Protein 2BK8 (pdb70)

CATH classification: 2.60.40.10

InterPro domains:
  IPR000719 Protein kinase domain [PF00069] (32179-32432)
  IPR000719 Protein kinase domain [PS50011] (32178-32432)
  IPR003598 Immunoglobulin subtype 2 [SM00408] (18-87)
  IPR003598 Immunoglobulin subtype 2 [SM00408] (116-183)
  IPR003598 Immunoglobulin subtype 2 [SM00408] (955-1022)
  IPR003598 Immunoglobulin subtype 2 [SM00408] (1094-1163)
  IPR003598 Immunoglobulin subtype 2 [SM00408] (1303-1371)
  IPR003598 Immunoglobulin subtype 2 [SM00408] (1469-1537)
  IPR003598 Immunoglobulin subtype 2 [SM00408] (1568-1637)
  IPR003598 Immunoglobulin subtype 2 [SM00408] (1853-1919)
  IPR003598 Immunoglobulin subtype 2 [SM00408] (2187-2253)
  IPR003598 Immunoglobulin subtype 2 [SM00408] (2279-2345)
  IPR003598 Immunoglobulin subtype 2 [SM00408] (2457-2523)
  IPR003598 Immunoglobulin subtype 2 [SM00408] (2632-2698)
  IPR003598 Immunoglobulin subtype 2 [SM00408] (3070-3136)
  IPR003598 Immunoglobulin subtype 2 [SM00408] (3251-3318)
  IPR003598 Immunoglobulin subtype 2 [SM00408] (3357-3423)
  IPR003598 Immunoglobulin subtype 2 [SM00408] (3515-3582)
  IPR003598 Immunoglobulin subtype 2 [SM00408] (3633-3701)
  IPR003598 Immunoglobulin subtype 2 [SM00408] (4301-4367)

Radius of gyration: 13.7 Å; Cα contacts (8 Å, |Δi|>4): 229; chains: 1; bounding box: 22×35×39 Å

Nearest PDB structures (foldseek):
  2bk8-assembly1_A  TM=1.010E+00  e=1.144E-20  Homo sapiens
  6ygn-assembly1_A  TM=9.798E-01  e=2.148E-17  Homo sapiens
  5joe-assembly1_A  TM=8.064E-01  e=2.191E-08  Homo sapiens
  7y9a-assembly1_A-2  TM=8.615E-01  e=1.888E-07  Chelicerata
  7y95-assembly1_B  TM=7.987E-01  e=6.207E-07  Chelicerata

Secondary structure (DSSP, 8-state):
---EEPP---EEE-TT--EEEEEEEES--TT-EEEEEETTEEP-SSSSEEEEEETTEEEEEE-S--GGG-EEEEEEEE-SS-EEEEEEEEEETTT--

Foldseek 3Di:
DDWDKAEWEAEEDEAQAKDKTKIFIDPDDPFKDKWKAQVVRTDDDDPAWDWDDDDRMTMIMGGRDDLVRWGKMKIWMDGPPGIYIYMYTYDYPPRDD

Structure (mmCIF, N/CA/C/O backbone):
data_2BK8
#
_entry.id   2BK8
#
_cell.length_a   68.780
_cell.length_b   68.780
_cell.length_c   48.180
_cell.angle_alpha   90.00
_cell.angle_beta   90.00
_cell.angle_gamma   90.00
#
_symmetry.space_group_name_H-M   'I 41'
#
loop_
_entity.id
_entity.type
_entity.pdbx_description
1 polymer 'TITIN HEART ISOFORM N2-B'
2 water water
#
loop_
_atom_site.group_PDB
_atom_site.id
_atom_site.type_symbol
_atom_site.label_atom_id
_atom_site.label_alt_id
_atom_site.label_comp_id
_atom_site.label_asym_id
_atom_site.label_entity_id
_atom_site.label_seq_id
_atom_site.pdbx_PDB_ins_code
_atom_site.Cartn_x
_atom_site.Cartn_y
_atom_site.Cartn_z
_atom_site.occupancy
_atom_site.B_iso_or_equiv
_atom_site.auth_seq_id
_atom_site.auth_comp_id
_atom_site.auth_asym_id
_atom_site.auth_atom_id
_atom_site.pdbx_PDB_model_num
ATOM 1 N N . GLY A 1 1 ? 23.208 3.998 14.087 1.00 38.51 0 GLY A N 1
ATOM 2 C CA . GLY A 1 1 ? 23.888 2.682 13.886 1.00 39.30 0 GLY A CA 1
ATOM 3 C C . GLY A 1 1 ? 22.989 1.662 13.212 1.00 40.09 0 GLY A C 1
ATOM 4 O O . GLY A 1 1 ? 23.039 1.538 11.993 1.00 41.54 0 GLY A O 1
ATOM 5 N N . ALA A 1 2 ? 22.195 0.896 13.971 1.00 40.08 1 ALA A N 1
ATOM 6 C CA . ALA A 1 2 ? 22.284 0.768 15.448 1.00 39.46 1 ALA A CA 1
ATOM 7 C C . ALA A 1 2 ? 21.734 1.995 16.254 1.00 38.68 1 ALA A C 1
ATOM 8 O O . ALA A 1 2 ? 21.126 2.870 15.643 1.00 43.94 1 ALA A O 1
ATOM 10 N N . MET A 1 3 ? 21.880 2.121 17.578 1.00 37.96 2 MET A N 1
ATOM 11 C CA . MET A 1 3 ? 22.780 1.402 18.453 1.00 33.88 2 MET A CA 1
ATOM 12 C C . MET A 1 3 ? 22.438 -0.075 18.679 1.00 33.27 2 MET A C 1
ATOM 13 O O . MET A 1 3 ? 21.343 -0.552 18.348 1.00 34.37 2 MET A O 1
ATOM 21 N N . VAL A 1 4 ? 23.439 -0.790 19.161 1.00 33.89 3 VAL A N 1
ATOM 22 C CA . VAL A 1 4 ? 23.258 -2.092 19.798 1.00 33.21 3 VAL A CA 1
ATOM 23 C C . VAL A 1 4 ? 23.912 -2.015 21.164 1.00 33.22 3 VAL A C 1
ATOM 24 O O . VAL A 1 4 ? 25.060 -1.566 21.297 1.00 33.60 3 VAL A O 1
ATOM 28 N N . SER A 1 5 ? 23.179 -2.425 22.193 1.00 33.23 4 SER A N 1
ATOM 29 C CA . SER A 1 5 ? 23.777 -2.572 23.501 1.00 33.74 4 SER A CA 1
ATOM 30 C C . SER A 1 5 ? 24.379 -3.972 23.677 1.00 32.71 4 SER A C 1
ATOM 31 O O . SER A 1 5 ? 23.707 -4.989 23.436 1.00 32.12 4 SER A O 1
ATOM 34 N N . GLY A 1 6 ? 25.656 -4.028 24.089 1.00 32.63 5 GLY A N 1
ATOM 35 C CA . GLY A 1 6 ? 26.397 -5.309 24.240 1.00 32.40 5 GLY A CA 1
ATOM 36 C C . GLY A 1 6 ? 25.975 -6.208 25.408 1.00 35.47 5 GLY A C 1
ATOM 37 O O . GLY A 1 6 ? 25.180 -5.798 26.258 1.00 35.95 5 GLY A O 1
ATOM 38 N N . GLN A 1 7 ? 26.495 -7.443 25.451 1.00 34.80 6 GLN A N 1
ATOM 39 C CA . GLN A 1 7 ? 26.158 -8.368 26.551 1.00 36.54 6 GLN A CA 1
ATOM 40 C C 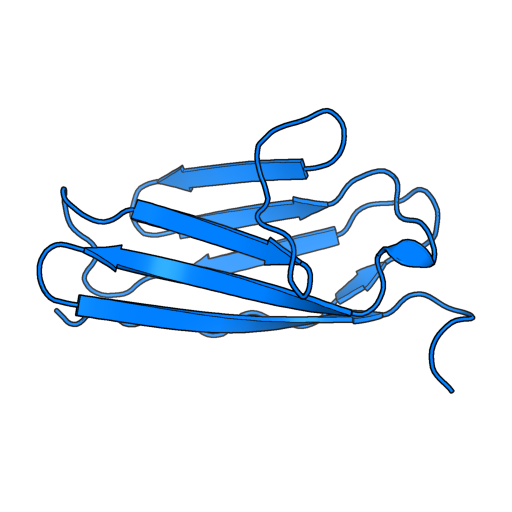. GLN A 1 7 ? 26.795 -7.901 27.859 1.00 35.98 6 GLN A C 1
ATOM 41 O O . GLN A 1 7 ? 27.922 -7.398 27.874 1.00 34.73 6 GLN A O 1
ATOM 47 N N . ILE A 1 8 ? 26.070 -8.120 28.954 1.00 33.86 7 ILE A N 1
ATOM 48 C CA . ILE A 1 8 ? 26.500 -7.824 30.318 1.00 36.27 7 ILE A CA 1
ATOM 49 C C . ILE A 1 8 ? 26.578 -9.175 31.063 1.00 35.20 7 ILE A C 1
ATOM 50 O O . ILE A 1 8 ? 25.676 -10.022 30.929 1.00 35.12 7 ILE A O 1
ATOM 55 N N . MET A 1 9 ? 27.664 -9.388 31.816 1.00 36.21 8 MET A N 1
ATOM 56 C CA . MET A 1 9 ? 27.850 -10.641 32.587 1.00 33.32 8 MET A CA 1
ATOM 57 C C . MET A 1 9 ? 27.174 -10.648 33.977 1.00 34.52 8 MET A C 1
ATOM 58 O O . MET A 1 9 ? 27.046 -9.593 34.638 1.00 35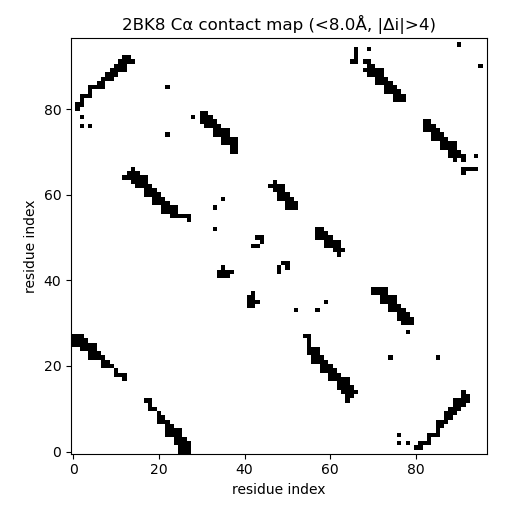.33 8 MET A O 1
ATOM 63 N N . HIS A 1 10 ? 26.752 -11.833 34.426 1.00 32.59 9 HIS A N 1
ATOM 64 C CA . HIS A 1 10 ? 26.148 -11.982 35.765 1.00 34.38 9 HIS A CA 1
ATOM 65 C C . HIS A 1 10 ? 27.245 -11.747 36.808 1.00 36.61 9 HIS A C 1
ATOM 66 O O . HIS A 1 10 ? 28.440 -11.826 36.460 1.00 36.67 9 HIS A O 1
ATOM 73 N N . ALA A 1 11 ? 26.832 -11.531 38.068 1.00 36.26 10 ALA A N 1
ATOM 74 C CA . ALA A 1 11 ? 27.737 -11.405 39.234 1.00 35.30 10 ALA A CA 1
ATOM 75 C C . ALA A 1 11 ? 27.155 -11.992 40.534 1.00 36.73 10 ALA A C 1
ATOM 76 O O . ALA A 1 11 ? 25.930 -11.984 40.729 1.00 36.48 10 ALA A O 1
ATOM 78 N N . VAL A 1 12 ? 28.039 -12.490 41.397 1.00 33.18 11 VAL A N 1
ATOM 79 C CA . VAL A 1 12 ? 27.706 -12.856 42.797 1.00 34.43 11 VAL A CA 1
ATOM 80 C C . VAL A 1 12 ? 28.146 -11.707 43.708 1.00 34.36 11 VAL A C 1
ATOM 81 O O . VAL A 1 12 ? 29.304 -11.278 43.659 1.00 35.71 11 VAL A O 1
ATOM 85 N N . GLY A 1 13 ? 27.234 -11.242 44.553 1.00 37.58 12 GLY A N 1
ATOM 86 C CA . GLY A 1 13 ? 27.545 -10.170 45.505 1.00 34.66 12 GLY A CA 1
ATOM 87 C C . GLY A 1 13 ? 27.582 -10.781 46.891 1.00 34.22 12 GLY A C 1
ATOM 88 O O . GLY A 1 13 ? 26.717 -11.587 47.239 1.00 34.31 12 GLY A O 1
ATOM 89 N N . GLU A 1 14 ? 28.602 -10.419 47.662 1.00 37.62 13 GLU A N 1
ATOM 90 C CA . GLU A 1 14 ? 28.661 -10.812 49.064 1.00 37.10 13 GLU A CA 1
ATOM 91 C C . GLU A 1 14 ? 28.152 -9.671 49.944 1.00 36.98 13 GLU A C 1
ATOM 92 O O . GLU A 1 14 ? 28.436 -8.503 49.661 1.00 34.82 13 GLU A O 1
ATOM 98 N N . GLU A 1 15 ? 27.447 -10.012 51.026 1.00 35.32 14 GLU A N 1
ATOM 99 C CA . GLU A 1 15 ? 26.865 -8.984 51.902 1.00 38.16 14 GLU A CA 1
ATOM 100 C C . GLU A 1 15 ? 27.935 -7.983 52.349 1.00 35.88 14 GLU A C 1
ATOM 101 O O . GLU A 1 15 ? 29.011 -8.387 52.783 1.00 35.26 14 GLU A O 1
ATOM 107 N N . GLY A 1 16 ? 27.645 -6.688 52.210 1.00 34.09 15 GLY A N 1
ATOM 108 C CA . GLY A 1 16 ? 28.614 -5.633 52.567 1.00 33.35 15 GLY A CA 1
ATOM 109 C C . GLY A 1 16 ? 29.677 -5.316 51.534 1.00 33.85 15 GLY A C 1
ATOM 110 O O . GLY A 1 16 ? 30.428 -4.351 51.681 1.00 31.92 15 GLY A O 1
ATOM 111 N N . GLY A 1 17 ? 29.742 -6.120 50.467 1.00 32.64 16 GLY A N 1
ATOM 112 C CA . GLY A 1 17 ? 30.675 -5.853 49.374 1.00 36.20 16 GLY A CA 1
ATOM 113 C C . GLY A 1 17 ? 30.056 -5.052 48.240 1.00 37.01 16 GLY A C 1
ATOM 114 O O . GLY A 1 17 ? 29.030 -4.369 48.436 1.00 34.57 16 GLY A O 1
ATOM 115 N N . HIS A 1 18 ? 30.673 -5.136 47.053 1.00 34.94 17 HIS A N 1
ATOM 116 C CA . HIS A 1 18 ? 30.158 -4.501 45.840 1.00 35.57 17 HIS A CA 1
ATOM 117 C C . HIS A 1 18 ? 30.212 -5.436 44.605 1.00 35.79 17 HIS A C 1
ATOM 118 O O . HIS A 1 18 ? 30.893 -6.477 44.644 1.00 35.17 17 HIS A O 1
ATOM 125 N N . VAL A 1 19 ? 29.497 -5.086 43.523 1.00 35.35 18 VAL A N 1
ATOM 126 C CA . VAL A 1 19 ? 29.668 -5.738 42.210 1.00 39.15 18 VAL A CA 1
ATOM 127 C C . VAL A 1 19 ? 29.640 -4.645 41.137 1.00 36.73 18 VAL A C 1
ATOM 128 O O . VAL A 1 19 ? 29.224 -3.516 41.429 1.00 37.90 18 VAL A O 1
ATOM 132 N N . LYS A 1 20 ? 30.057 -4.964 39.906 1.00 38.77 19 LYS A N 1
ATOM 133 C CA . LYS A 1 20 ? 29.978 -4.028 38.779 1.00 37.78 19 LYS A CA 1
ATOM 134 C C . LYS A 1 20 ? 29.327 -4.688 37.587 1.00 36.59 19 LYS A C 1
ATOM 135 O O . LYS A 1 20 ? 29.431 -5.918 37.420 1.00 35.33 19 LYS A O 1
ATOM 146 N N . TYR A 1 21 ? 28.685 -3.865 36.758 1.00 36.69 20 TYR A N 1
ATOM 147 C CA . TYR A 1 21 ? 28.164 -4.278 35.464 1.00 35.30 20 TYR A CA 1
ATOM 148 C C . TYR A 1 21 ? 28.707 -3.334 34.368 1.00 36.68 20 TYR A C 1
ATOM 149 O O . TYR A 1 21 ? 28.667 -2.112 34.504 1.00 36.42 20 TYR A O 1
ATOM 158 N N . VAL A 1 22 ? 29.175 -3.915 33.277 1.00 37.34 21 VAL A N 1
ATOM 159 C CA . VAL A 1 22 ? 29.766 -3.141 32.187 1.00 35.60 21 VAL A CA 1
ATOM 160 C C . VAL A 1 22 ? 29.036 -3.465 30.892 1.00 35.31 21 VAL A C 1
ATOM 161 O O . VAL A 1 22 ? 28.957 -4.648 30.465 1.00 36.38 21 VAL A O 1
ATOM 165 N N . CYS A 1 23 ? 28.527 -2.420 30.246 1.00 34.94 22 CYS A N 1
ATOM 166 C CA . CYS A 1 23 ? 27.815 -2.592 28.987 1.00 34.26 22 CYS A CA 1
ATOM 167 C C . CYS A 1 23 ? 28.458 -1.724 27.906 1.00 32.39 22 CYS A C 1
ATOM 168 O O . CYS A 1 23 ? 28.478 -0.489 28.006 1.00 34.18 22 CYS A O 1
ATOM 171 N N . LYS A 1 24 ? 28.977 -2.370 26.866 1.00 35.50 23 LYS A N 1
ATOM 172 C CA . LYS A 1 24 ? 29.603 -1.657 25.751 1.00 34.52 23 LYS A CA 1
ATOM 173 C C . LYS A 1 24 ? 28.618 -1.417 24.568 1.00 33.75 23 LYS A C 1
ATOM 174 O O . LYS A 1 24 ? 27.970 -2.351 24.100 1.00 34.20 23 LYS A O 1
ATOM 180 N N . ILE A 1 25 ? 28.471 -0.160 24.161 1.00 32.29 24 ILE A N 1
ATOM 181 C CA . ILE A 1 25 ? 27.514 0.232 23.098 1.00 33.95 24 ILE A CA 1
ATOM 182 C C . ILE A 1 25 ? 28.156 0.410 21.726 1.00 32.58 24 ILE A C 1
ATOM 183 O O . ILE A 1 25 ? 29.190 1.069 21.592 1.00 29.60 24 ILE A O 1
ATOM 188 N N . GLU A 1 26 ? 27.536 -0.207 20.709 1.00 24.62 25 GLU A N 1
ATOM 189 C CA . GLU A 1 26 ? 27.941 -0.016 19.312 1.00 27.71 25 GLU A CA 1
ATOM 190 C C . GLU A 1 26 ? 27.118 1.114 18.703 1.00 28.52 25 GLU A C 1
ATOM 191 O O . GLU A 1 26 ? 25.907 1.211 18.945 1.00 28.74 25 GLU A O 1
ATOM 197 N N . ASN A 1 27 ? 27.779 1.948 17.893 1.00 29.34 26 ASN A N 1
ATOM 198 C CA . ASN A 1 27 ? 27.165 3.068 17.153 1.00 31.73 26 ASN A CA 1
ATOM 199 C C . ASN A 1 27 ? 26.433 4.096 18.030 1.00 33.68 26 ASN A C 1
ATOM 200 O O . ASN A 1 27 ? 25.370 4.625 17.665 1.00 32.38 26 ASN A O 1
ATOM 205 N N . TYR A 1 28 ? 27.010 4.339 19.209 1.00 32.51 27 TYR A N 1
ATOM 206 C CA . TYR A 1 28 ? 26.671 5.498 20.031 1.00 34.21 27 TYR A CA 1
ATOM 207 C C . TYR A 1 28 ? 26.980 6.824 19.307 1.00 35.32 27 TYR A C 1
ATOM 208 O O . TYR A 1 28 ? 27.842 6.884 18.408 1.00 37.23 27 TYR A O 1
ATOM 217 N N . ASP A 1 29 ? 26.264 7.881 19.684 1.00 35.31 28 ASP A N 1
ATOM 218 C CA . ASP A 1 29 ? 26.539 9.232 19.177 1.00 35.54 28 ASP A CA 1
ATOM 219 C C . ASP A 1 29 ? 26.201 10.318 20.220 1.00 33.25 28 ASP A C 1
ATOM 220 O O . ASP A 1 29 ? 25.984 10.002 21.404 1.00 34.67 28 ASP A O 1
ATOM 225 N N . GLN A 1 30 ? 26.155 11.577 19.776 1.00 35.90 29 GLN A N 1
ATOM 226 C CA . GLN A 1 30 ? 25.917 12.713 20.673 1.00 33.52 29 GLN A CA 1
ATOM 227 C C . GLN A 1 30 ? 24.536 12.721 21.318 1.00 33.00 29 GLN A C 1
ATOM 228 O O . GLN A 1 30 ? 24.331 13.440 22.297 1.00 31.75 29 GLN A O 1
ATOM 234 N N . SER A 1 31 ? 23.590 11.953 20.776 1.00 31.61 30 SER A N 1
ATOM 235 C CA . SER A 1 31 ? 22.248 11.898 21.371 1.00 33.46 30 SER A CA 1
ATOM 236 C C . SER A 1 31 ? 22.020 10.712 22.336 1.00 34.12 30 SER A C 1
ATOM 237 O O . SER A 1 31 ? 20.972 10.624 22.997 1.00 33.82 30 SER A O 1
ATOM 240 N N . THR A 1 32 ? 23.000 9.810 22.441 1.00 34.56 31 THR A N 1
ATOM 241 C CA . THR A 1 32 ? 22.874 8.618 23.278 1.00 36.22 31 THR A CA 1
ATOM 242 C C . THR A 1 32 ? 22.724 8.965 24.773 1.00 35.31 31 THR A C 1
ATOM 243 O O . THR A 1 32 ? 23.546 9.710 25.306 1.00 35.14 31 THR A O 1
ATOM 247 N N . GLN A 1 33 ? 21.672 8.441 25.420 1.00 36.63 32 GLN A N 1
ATOM 248 C CA . GLN A 1 33 ? 21.420 8.573 26.881 1.00 38.21 32 GLN A CA 1
ATOM 2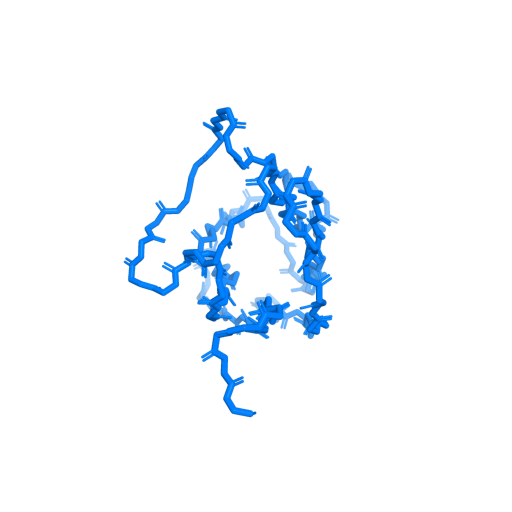49 C C . GLN A 1 33 ? 21.226 7.173 27.498 1.00 36.59 32 GLN A C 1
ATOM 250 O O . GLN A 1 33 ? 20.504 6.347 26.949 1.00 34.75 32 GLN A O 1
ATOM 256 N N . VAL A 1 34 ? 21.829 6.926 28.665 1.00 35.81 33 VAL A N 1
ATOM 257 C CA . VAL A 1 34 ? 21.774 5.592 29.296 1.00 35.23 33 VAL A CA 1
ATOM 258 C C . VAL A 1 34 ? 21.077 5.680 30.635 1.00 35.43 33 VAL A C 1
ATOM 259 O O . VAL A 1 34 ? 21.338 6.619 31.396 1.00 32.68 33 VAL A O 1
ATOM 263 N N . THR A 1 35 ? 20.150 4.751 30.888 1.00 32.96 34 THR A N 1
ATOM 264 C CA . THR A 1 35 ? 19.476 4.672 32.200 1.00 34.86 34 THR A CA 1
ATOM 265 C C . THR A 1 35 ? 19.506 3.211 32.670 1.00 36.76 34 THR A C 1
ATOM 266 O O . THR A 1 35 ? 19.170 2.289 31.909 1.00 34.16 34 THR A O 1
ATOM 270 N N . TRP A 1 36 ? 19.881 2.997 33.933 1.00 33.64 35 TRP A N 1
ATOM 271 C CA . TRP A 1 36 ? 19.851 1.640 34.523 1.00 34.83 35 TRP A CA 1
ATOM 272 C C . TRP A 1 36 ? 18.602 1.424 35.400 1.00 33.80 35 TRP A C 1
ATOM 273 O O . TRP A 1 36 ? 18.062 2.383 35.971 1.00 33.69 35 TRP A O 1
ATOM 284 N N . TYR A 1 37 ? 18.158 0.166 35.500 1.00 32.90 36 TYR A N 1
ATOM 285 C CA . TYR A 1 37 ? 17.030 -0.230 36.370 1.00 33.67 36 TYR A CA 1
ATOM 286 C C . TYR A 1 37 ? 17.389 -1.475 37.190 1.00 35.60 36 TYR A C 1
ATOM 287 O O . TYR A 1 37 ? 18.108 -2.349 36.724 1.00 37.12 36 TYR A O 1
ATOM 296 N N . PHE A 1 38 ? 16.895 -1.529 38.425 1.00 36.70 37 PHE A N 1
ATOM 297 C CA . PHE A 1 38 ? 16.886 -2.764 39.214 1.00 36.38 37 PHE A CA 1
ATOM 298 C C . PHE A 1 38 ? 15.442 -3.218 39.338 1.00 36.12 37 PHE A C 1
ATOM 299 O O . PHE A 1 38 ? 14.629 -2.542 39.976 1.00 34.58 37 PHE A O 1
ATOM 307 N N . GLY A 1 39 ? 15.116 -4.367 38.749 1.00 35.89 38 GLY A N 1
ATOM 308 C CA . GLY A 1 39 ? 13.710 -4.768 38.649 1.00 36.04 38 GLY A CA 1
ATOM 309 C C . GLY A 1 39 ? 12.883 -3.616 38.084 1.00 36.66 38 GLY A C 1
ATOM 310 O O . GLY A 1 39 ? 13.206 -3.111 36.997 1.00 37.55 38 GLY A O 1
ATOM 311 N N . VAL A 1 40 ? 11.846 -3.181 38.815 1.00 34.82 39 VAL A N 1
ATOM 312 C CA . VAL A 1 40 ? 10.975 -2.074 38.347 1.00 36.99 39 VAL A CA 1
ATOM 313 C C . VAL A 1 40 ? 11.500 -0.662 38.625 1.00 37.03 39 VAL A C 1
ATOM 314 O O . VAL A 1 40 ? 10.927 0.335 38.140 1.00 36.77 39 VAL A O 1
ATOM 318 N N . ARG A 1 41 ? 12.594 -0.581 39.379 1.00 36.09 40 ARG A N 1
ATOM 319 C CA . ARG A 1 41 ? 13.095 0.691 39.937 1.00 36.10 40 ARG A CA 1
ATOM 320 C C . ARG A 1 41 ? 14.146 1.373 39.059 1.00 34.40 40 ARG A C 1
ATOM 321 O O . ARG A 1 41 ? 15.168 0.752 38.710 1.00 34.06 40 ARG A O 1
ATOM 329 N N . GLN A 1 42 ? 13.917 2.657 38.752 1.00 32.82 41 GLN A N 1
ATOM 330 C CA . GLN A 1 42 ? 14.894 3.450 37.985 1.00 32.31 41 GLN A CA 1
ATOM 331 C C . GLN A 1 42 ? 16.028 3.889 38.926 1.00 33.37 41 GLN A C 1
ATOM 332 O O . GLN A 1 42 ? 15.749 4.385 40.047 1.00 34.34 41 GLN A O 1
ATOM 338 N N . LEU A 1 43 ? 17.277 3.723 38.474 1.00 34.00 42 LEU A N 1
ATOM 339 C CA . LEU A 1 43 ? 18.467 4.030 39.308 1.00 34.31 42 LEU A CA 1
ATOM 340 C C . LEU A 1 43 ? 19.053 5.408 39.029 1.00 36.86 42 LEU A C 1
ATOM 341 O O . LEU A 1 43 ? 18.944 5.915 37.919 1.00 37.27 42 LEU A O 1
ATOM 346 N N . GLU A 1 44 ? 19.655 6.016 40.059 1.00 37.28 43 GLU A N 1
ATOM 347 C CA . GLU A 1 44 ? 20.428 7.244 39.901 1.00 37.99 43 GLU A CA 1
ATOM 348 C C . GLU A 1 44 ? 21.637 7.233 40.837 1.00 39.51 43 GLU A C 1
ATOM 349 O O . GLU A 1 44 ? 21.658 6.473 41.802 1.00 37.60 43 GLU A O 1
ATOM 355 N N . ASN A 1 45 ? 22.629 8.081 40.563 1.00 38.97 44 ASN A N 1
ATOM 356 C CA . ASN A 1 45 ? 23.743 8.287 41.504 1.00 41.03 44 ASN A CA 1
ATOM 357 C C . ASN A 1 45 ? 23.327 8.671 42.924 1.00 42.55 44 ASN A C 1
ATOM 358 O O . ASN A 1 45 ? 22.517 9.584 43.107 1.00 41.19 44 ASN A O 1
ATOM 363 N N . SER A 1 46 ? 23.920 8.001 43.920 1.00 38.54 45 SER A N 1
ATOM 364 C CA . SER A 1 46 ? 23.506 8.101 45.315 1.00 41.12 45 SER A CA 1
ATOM 365 C C . SER A 1 46 ? 24.572 7.448 46.201 1.00 40.78 45 SER A C 1
ATOM 366 O O . SER A 1 46 ? 25.618 7.024 45.706 1.00 43.54 45 SER A O 1
ATOM 369 N N . GLU A 1 47 ? 24.296 7.337 47.497 1.00 41.40 46 GLU A N 1
ATOM 370 C CA . GLU A 1 47 ? 25.168 6.588 48.398 1.00 42.76 46 GLU A CA 1
ATOM 371 C C . GLU A 1 47 ? 25.236 5.108 47.989 1.00 41.06 46 GLU A C 1
ATOM 372 O O . GLU A 1 47 ? 26.210 4.423 48.281 1.00 42.13 46 GLU A O 1
ATOM 378 N N . LYS A 1 48 ? 24.222 4.640 47.264 1.00 38.90 47 LYS A N 1
ATOM 379 C CA . LYS A 1 48 ? 24.111 3.221 46.901 1.00 36.61 47 LYS A CA 1
ATOM 380 C C . LYS A 1 48 ? 24.699 2.824 45.531 1.00 34.71 47 LYS A C 1
ATOM 381 O O . LYS A 1 48 ? 25.255 1.717 45.416 1.00 36.16 47 LYS A O 1
ATOM 387 N N . TYR A 1 49 ? 24.516 3.666 44.495 1.00 35.46 48 TYR A N 1
ATOM 388 C CA . TYR A 1 49 ? 24.925 3.354 43.099 1.00 35.64 48 TYR A CA 1
ATOM 389 C C . TYR A 1 49 ? 25.922 4.364 42.506 1.00 37.27 48 TYR A C 1
ATOM 390 O O . TYR A 1 49 ? 25.723 5.577 42.642 1.00 39.04 48 TYR A O 1
ATOM 399 N N . GLU A 1 50 ? 26.966 3.862 41.828 1.00 35.36 49 GLU A N 1
ATOM 400 C CA . GLU A 1 50 ? 27.963 4.722 41.178 1.00 35.08 49 GLU A CA 1
ATOM 401 C C . GLU A 1 50 ? 27.819 4.429 39.680 1.00 34.35 49 GLU A C 1
ATOM 402 O O . GLU A 1 50 ? 28.123 3.320 39.240 1.00 35.61 49 GLU A O 1
ATOM 408 N N . ILE A 1 51 ? 27.297 5.412 38.935 1.00 34.53 50 ILE A N 1
ATOM 409 C CA . ILE A 1 51 ? 26.894 5.206 37.539 1.00 35.92 50 ILE A CA 1
ATOM 410 C C . ILE A 1 51 ? 27.627 6.209 36.677 1.00 34.74 50 ILE A C 1
ATOM 411 O O . ILE A 1 51 ? 27.617 7.423 36.947 1.00 32.65 50 ILE A O 1
ATOM 416 N N . THR A 1 52 ? 28.254 5.687 35.619 1.00 33.62 51 THR A N 1
ATOM 417 C CA . THR A 1 52 ? 28.953 6.542 34.658 1.00 31.05 51 THR A CA 1
ATOM 418 C C . THR A 1 52 ? 28.650 6.103 33.211 1.00 33.23 51 THR A C 1
ATOM 419 O O . THR A 1 52 ? 28.387 4.928 32.941 1.00 34.13 51 THR A O 1
ATOM 423 N N . TYR A 1 53 ? 28.675 7.068 32.299 1.00 34.55 52 TYR A N 1
ATOM 424 C CA . TYR A 1 53 ? 28.622 6.761 30.855 1.00 33.51 52 TYR A CA 1
ATOM 425 C C . TYR A 1 53 ? 29.498 7.723 30.076 1.00 34.43 52 TYR A C 1
ATOM 426 O O . TYR A 1 53 ? 29.328 8.938 30.194 1.00 34.08 52 TYR A O 1
ATOM 435 N N . GLU A 1 54 ? 30.426 7.181 29.275 1.00 34.27 53 GLU A N 1
ATOM 436 C CA . GLU A 1 54 ? 31.317 7.985 28.408 1.00 36.78 53 GLU A CA 1
ATOM 437 C C . GLU A 1 54 ? 31.785 7.126 27.243 1.00 33.93 53 GLU A C 1
ATOM 438 O O . GLU A 1 54 ? 32.152 5.959 27.464 1.00 34.51 53 GLU A O 1
ATOM 444 N N . ASP A 1 55 ? 31.769 7.687 26.020 1.00 32.57 54 ASP A N 1
ATOM 445 C CA . ASP A 1 55 ? 32.453 7.096 24.876 1.00 30.20 54 ASP A CA 1
ATOM 446 C C . ASP A 1 55 ? 32.050 5.623 24.653 1.00 29.30 54 ASP A C 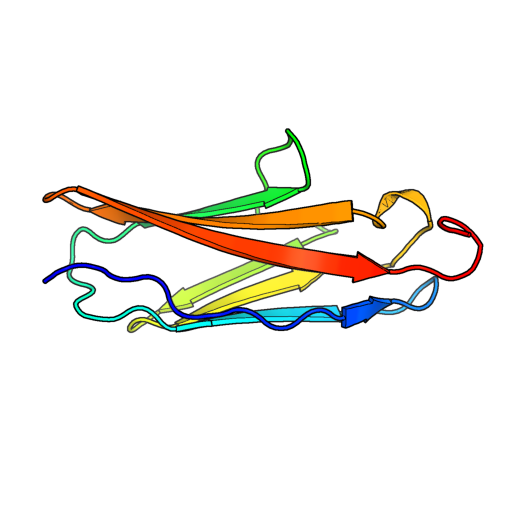1
ATOM 447 O O . ASP A 1 55 ? 32.909 4.759 24.433 1.00 30.77 54 ASP A O 1
ATOM 452 N N . GLY A 1 56 ? 30.744 5.350 24.723 1.00 29.62 55 GLY A N 1
ATOM 453 C CA . GLY A 1 56 ? 30.197 4.001 24.485 1.00 32.28 55 GLY A CA 1
ATOM 454 C C . GLY A 1 56 ? 30.351 2.949 25.556 1.00 35.94 55 GLY A C 1
ATOM 455 O O . GLY A 1 56 ? 30.043 1.761 25.347 1.00 37.29 55 GLY A O 1
ATOM 456 N N . VAL A 1 57 ? 30.875 3.356 26.702 1.00 31.42 56 VAL A N 1
ATOM 457 C CA . VAL A 1 57 ? 30.970 2.436 27.853 1.00 35.64 56 VAL A CA 1
ATOM 458 C C . VAL A 1 57 ? 30.105 2.882 29.038 1.00 34.61 56 VAL A C 1
ATOM 459 O O . VAL A 1 57 ? 30.364 3.938 29.669 1.00 34.47 56 VAL A O 1
ATOM 463 N N . ALA A 1 58 ? 29.080 2.077 29.337 1.00 34.13 57 ALA A N 1
ATOM 464 C CA . ALA A 1 58 ? 28.234 2.257 30.539 1.00 34.10 57 ALA A CA 1
ATOM 465 C C . ALA A 1 58 ? 28.667 1.352 31.697 1.00 35.59 57 ALA A C 1
ATOM 466 O O . ALA A 1 58 ? 28.822 0.130 31.543 1.00 34.29 57 ALA A O 1
ATOM 468 N N . ILE A 1 59 ? 28.822 1.940 32.884 1.00 34.22 58 ILE A N 1
ATOM 469 C CA . ILE A 1 59 ? 29.260 1.195 34.067 1.00 36.46 58 ILE A CA 1
ATOM 470 C C . ILE A 1 59 ? 28.359 1.484 35.277 1.00 35.94 58 ILE A C 1
ATOM 471 O O . ILE A 1 59 ? 28.131 2.651 35.643 1.00 36.34 58 ILE A O 1
ATOM 476 N N . LEU A 1 60 ? 27.805 0.420 35.845 1.00 36.74 59 LEU A N 1
ATOM 477 C CA . LEU A 1 60 ? 27.049 0.472 37.095 1.00 35.69 59 LEU A CA 1
ATOM 478 C C . LEU A 1 60 ? 27.801 -0.252 38.208 1.00 35.67 59 LEU A C 1
ATOM 479 O O . LEU A 1 60 ? 28.094 -1.435 38.115 1.00 33.98 59 LEU A O 1
ATOM 484 N N . TYR A 1 61 ? 28.102 0.466 39.282 1.00 34.24 60 TYR A N 1
ATOM 485 C CA . TYR A 1 61 ? 28.672 -0.138 40.487 1.00 37.77 60 TYR A CA 1
ATOM 486 C C . TYR A 1 61 ? 27.647 -0.124 41.614 1.00 37.11 60 TYR A C 1
ATOM 487 O O . TYR A 1 61 ? 27.144 0.940 41.987 1.00 37.47 60 TYR A O 1
ATOM 496 N N . VAL A 1 62 ? 27.351 -1.312 42.148 1.00 37.38 61 VAL A N 1
ATOM 497 C CA . VAL A 1 62 ? 26.416 -1.453 43.299 1.00 37.43 61 VAL A CA 1
ATOM 498 C C . VAL A 1 62 ? 27.155 -1.674 44.613 1.00 37.92 61 VAL A C 1
ATOM 499 O O . VAL A 1 62 ? 27.912 -2.636 44.712 1.00 38.52 61 VAL A O 1
ATOM 503 N N . LYS A 1 63 ? 26.923 -0.796 45.610 1.00 36.20 62 LYS A N 1
ATOM 504 C CA . LYS A 1 63 ? 27.623 -0.764 46.913 1.00 35.66 62 LYS A CA 1
ATOM 505 C C . LYS A 1 63 ? 26.830 -1.363 48.084 1.00 33.99 62 LYS A C 1
ATOM 506 O O . LYS A 1 63 ? 25.612 -1.491 48.000 1.00 33.74 62 LYS A O 1
ATOM 517 N N . ASP A 1 64 ? 27.527 -1.645 49.194 1.00 32.18 63 ASP A N 1
ATOM 518 C CA . ASP A 1 64 ? 26.921 -2.123 50.448 1.00 34.82 63 ASP A CA 1
ATOM 519 C C . ASP A 1 64 ? 25.874 -3.204 50.203 1.00 30.66 63 ASP A C 1
ATOM 520 O O . ASP A 1 64 ? 24.707 -3.041 50.528 1.00 31.44 63 ASP A O 1
ATOM 525 N N . ILE A 1 65 ? 26.279 -4.309 49.590 1.00 32.86 64 ILE A N 1
ATOM 526 C CA . ILE A 1 65 ? 25.308 -5.332 49.142 1.00 33.59 64 ILE A CA 1
ATOM 527 C C . ILE A 1 65 ? 24.472 -5.914 50.296 1.00 31.50 64 ILE A C 1
ATOM 528 O O . ILE A 1 65 ? 24.983 -6.118 51.441 1.00 30.78 64 ILE A O 1
ATOM 533 N N . THR A 1 66 ? 23.170 -6.109 50.054 1.00 30.91 65 THR A N 1
ATOM 534 C CA . THR A 1 66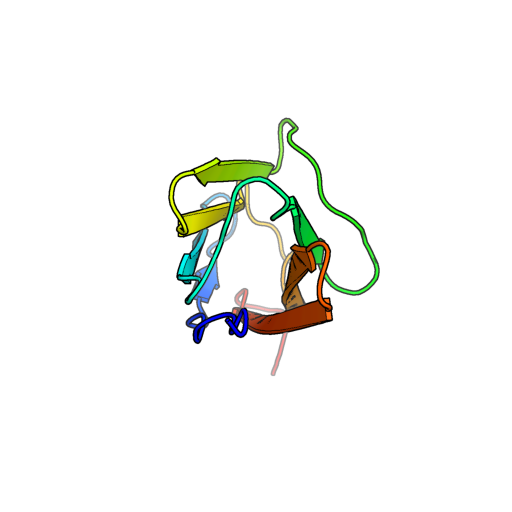 ? 22.295 -6.854 51.002 1.00 33.35 65 THR A CA 1
ATOM 535 C C . THR A 1 66 ? 21.510 -7.917 50.218 1.00 32.11 65 THR A C 1
ATOM 536 O O . THR A 1 66 ? 21.522 -7.929 48.980 1.00 33.03 65 THR A O 1
ATOM 540 N N . LYS A 1 67 ? 20.810 -8.798 50.926 1.00 32.71 66 LYS A N 1
ATOM 541 C CA . LYS A 1 67 ? 19.900 -9.756 50.270 1.00 34.37 66 LYS A CA 1
ATOM 542 C C . LYS A 1 67 ? 18.868 -9.084 49.340 1.00 32.63 66 LYS A C 1
ATOM 543 O O . LYS A 1 67 ? 18.457 -9.680 48.337 1.00 36.17 66 LYS A O 1
ATOM 549 N N . LEU A 1 68 ? 18.452 -7.849 49.660 1.00 33.35 67 LEU A N 1
ATOM 550 C CA . LEU A 1 68 ? 17.489 -7.100 48.809 1.00 33.31 67 LEU A CA 1
ATOM 551 C C . LEU A 1 68 ? 17.959 -6.900 47.374 1.00 33.47 67 LEU A C 1
ATOM 552 O O . LEU A 1 68 ? 17.142 -6.712 46.479 1.00 36.17 67 LEU A O 1
ATOM 557 N N . ASP A 1 69 ? 19.280 -6.921 47.178 1.00 34.41 68 ASP A N 1
ATOM 558 C CA . ASP A 1 69 ? 19.894 -6.590 45.889 1.00 31.53 68 ASP A CA 1
ATOM 559 C C . ASP A 1 69 ? 19.874 -7.724 44.860 1.00 35.26 68 ASP A C 1
ATOM 560 O O . ASP A 1 69 ? 20.212 -7.484 43.703 1.00 34.67 68 ASP A O 1
ATOM 565 N N . ASP A 1 70 ? 19.482 -8.931 45.284 1.00 32.67 69 ASP A N 1
ATOM 566 C CA . ASP A 1 70 ? 19.381 -10.103 44.400 1.00 34.61 69 ASP A CA 1
ATOM 567 C C . ASP A 1 70 ? 18.225 -9.893 43.397 1.00 36.85 69 ASP A C 1
ATOM 568 O O . ASP A 1 70 ? 17.074 -9.664 43.800 1.00 37.83 69 ASP A O 1
ATOM 573 N N . GLY A 1 71 ? 18.546 -9.960 42.101 1.00 36.45 70 GLY A N 1
ATOM 574 C CA . GLY A 1 71 ? 17.547 -9.862 41.004 1.00 36.15 70 GLY A CA 1
ATOM 575 C C . GLY A 1 71 ? 18.121 -9.536 39.631 1.00 39.54 70 GLY A C 1
ATOM 576 O O . GLY A 1 71 ? 19.275 -9.898 39.300 1.00 38.37 70 GLY A O 1
ATOM 577 N N . THR A 1 72 ? 17.313 -8.831 38.837 1.00 37.13 71 THR A N 1
ATOM 578 C CA . THR A 1 72 ? 17.650 -8.517 37.449 1.00 37.14 71 THR A CA 1
ATOM 579 C C . THR A 1 72 ? 17.961 -7.032 37.248 1.00 39.64 71 THR A C 1
ATOM 580 O O . THR A 1 72 ? 17.173 -6.180 37.689 1.00 39.20 71 THR A O 1
ATOM 584 N N . TYR A 1 73 ? 19.085 -6.741 36.570 1.00 36.53 72 TYR A N 1
ATOM 585 C CA . TYR A 1 73 ? 19.527 -5.355 36.287 1.00 36.82 72 TYR A CA 1
ATOM 586 C C . TYR A 1 73 ? 19.453 -5.122 34.768 1.00 37.24 72 TYR A C 1
ATOM 587 O O . TYR A 1 73 ? 19.824 -6.015 33.998 1.00 40.93 72 TYR A O 1
ATOM 596 N N . ARG A 1 74 ? 18.926 -3.967 34.344 1.00 36.69 73 ARG A N 1
ATOM 597 C CA . ARG A 1 74 ? 18.759 -3.615 32.913 1.00 35.82 73 ARG A CA 1
ATOM 598 C C . ARG A 1 74 ? 19.542 -2.346 32.613 1.00 37.47 73 ARG A C 1
ATOM 599 O O . ARG A 1 74 ? 19.487 -1.385 33.375 1.00 35.33 73 ARG A O 1
ATOM 607 N N . CYS A 1 75 ? 20.283 -2.352 31.506 1.00 33.87 74 CYS A N 1
ATOM 608 C CA . CYS A 1 75 ? 20.893 -1.121 30.956 1.00 32.14 74 CYS A CA 1
ATOM 609 C C . CYS A 1 75 ? 20.073 -0.741 29.734 1.00 33.68 74 CYS A C 1
ATOM 610 O O . CYS A 1 75 ? 20.041 -1.491 28.730 1.00 35.24 74 CYS A O 1
ATOM 613 N N . LYS A 1 76 ? 19.371 0.389 29.830 1.00 32.41 75 LYS A N 1
ATOM 614 C CA . LYS A 1 76 ? 18.552 0.908 28.712 1.00 33.19 75 LYS A CA 1
ATOM 615 C C . LYS A 1 76 ? 19.227 2.066 27.960 1.00 34.11 75 LYS A C 1
ATOM 616 O O . LYS A 1 76 ? 19.569 3.106 28.534 1.00 33.12 75 LYS A O 1
ATOM 622 N N . VAL A 1 77 ? 19.373 1.898 26.644 1.00 33.77 76 VAL A N 1
ATOM 623 C CA . VAL A 1 77 ? 20.072 2.879 25.808 1.00 36.11 76 VAL A CA 1
ATOM 624 C C . VAL A 1 77 ? 19.136 3.492 24.780 1.00 34.89 76 VAL A C 1
ATOM 625 O O . VAL A 1 77 ? 18.432 2.776 24.082 1.00 36.06 76 VAL A O 1
ATOM 629 N N . VAL A 1 78 ? 19.090 4.822 24.737 1.00 35.63 77 VAL A N 1
ATOM 630 C CA . VAL A 1 78 ? 18.157 5.547 23.858 1.00 35.10 77 VAL A CA 1
ATOM 631 C C . VAL A 1 78 ? 18.893 6.651 23.124 1.00 36.78 77 VAL A C 1
ATOM 632 O O . VAL A 1 78 ? 19.655 7.404 23.736 1.00 32.35 77 VAL A O 1
ATOM 636 N N . ASN A 1 79 ? 18.678 6.719 21.809 1.00 36.65 78 ASN A N 1
ATOM 637 C CA . ASN A 1 79 ? 19.030 7.903 21.012 1.00 39.43 78 ASN A CA 1
ATOM 638 C C . ASN A 1 79 ? 17.941 8.383 20.072 1.00 38.83 78 ASN A C 1
ATOM 639 O O . ASN A 1 79 ? 16.782 7.991 20.206 1.00 38.55 78 ASN A O 1
ATOM 644 N N . ASP A 1 80 ? 18.342 9.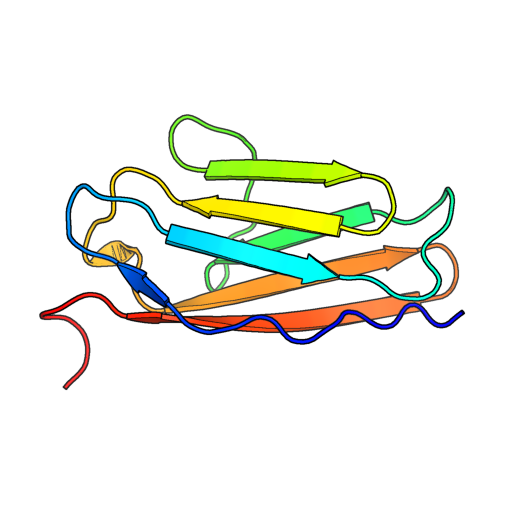232 19.124 1.00 38.62 79 ASP A N 1
ATOM 645 C CA . ASP A 1 80 ? 17.452 9.890 18.159 1.00 39.31 79 ASP A CA 1
ATOM 646 C C . ASP A 1 80 ? 16.896 8.947 17.099 1.00 39.73 79 ASP A C 1
ATOM 647 O O . ASP A 1 80 ? 16.064 9.353 16.264 1.00 40.87 79 ASP A O 1
ATOM 652 N N . TYR A 1 81 ? 17.369 7.707 17.102 1.00 40.94 80 TYR A N 1
ATOM 653 C CA . TYR A 1 81 ? 17.007 6.730 16.073 1.00 45.86 80 TYR A CA 1
ATOM 654 C C . TYR A 1 81 ? 16.220 5.545 16.618 1.00 44.67 80 TYR A C 1
ATOM 655 O O . TYR A 1 81 ? 15.407 4.959 15.900 1.00 46.22 80 TYR A O 1
ATOM 664 N N . GLY A 1 82 ? 16.462 5.200 17.876 1.00 43.55 81 GLY A N 1
ATOM 665 C CA . GLY A 1 82 ? 15.727 4.127 18.530 1.00 39.75 81 GLY A CA 1
ATOM 666 C C . GLY A 1 82 ? 16.277 3.815 19.906 1.00 38.89 81 GLY A C 1
ATOM 667 O O . GLY A 1 82 ? 16.801 4.694 20.589 1.00 36.70 81 GLY A O 1
ATOM 668 N N . GLU A 1 83 ? 16.142 2.556 20.313 1.00 37.67 82 GLU A N 1
ATOM 669 C CA . GLU A 1 83 ? 16.598 2.113 21.631 1.00 37.53 82 GLU A CA 1
ATOM 670 C C . GLU A 1 83 ? 16.979 0.628 21.619 1.00 35.87 82 GLU A C 1
ATOM 671 O O . GLU A 1 83 ? 16.660 -0.086 20.647 1.00 36.65 82 GLU A O 1
ATOM 677 N N . ASP A 1 84 ? 17.719 0.204 22.647 1.00 35.12 83 ASP A N 1
ATOM 678 C CA . ASP A 1 84 ? 18.068 -1.202 22.918 1.00 34.76 83 ASP A CA 1
ATOM 679 C C . ASP A 1 84 ? 18.313 -1.359 24.430 1.00 34.91 83 ASP A C 1
ATOM 680 O O . ASP A 1 84 ? 18.605 -0.373 25.134 1.00 36.41 83 ASP A O 1
ATOM 685 N N . SER A 1 85 ? 18.195 -2.589 24.930 1.00 31.57 84 SER A N 1
ATOM 686 C CA . SER A 1 85 ? 18.496 -2.876 26.355 1.00 31.50 84 SER A CA 1
ATOM 687 C C . SER A 1 85 ? 19.251 -4.205 26.476 1.00 30.46 84 SER A C 1
ATOM 688 O O . SER A 1 85 ? 19.066 -5.117 25.630 1.00 33.74 84 SER A O 1
ATOM 691 N N . SER A 1 86 ? 20.007 -4.339 27.579 1.00 32.72 85 SER A N 1
ATOM 692 C CA . SER A 1 86 ? 20.758 -5.553 27.898 1.00 29.20 85 SER A CA 1
ATOM 693 C C . SER A 1 86 ? 20.523 -5.833 29.390 1.00 32.96 85 SER A C 1
ATOM 694 O O . SER A 1 86 ? 20.252 -4.894 30.130 1.00 33.50 85 SER A O 1
ATOM 697 N N . TYR A 1 87 ? 20.567 -7.114 29.780 1.00 32.26 86 TYR A N 1
ATOM 698 C CA . TYR A 1 87 ? 20.141 -7.563 31.125 1.00 35.76 86 TYR A CA 1
ATOM 699 C C . TYR A 1 87 ? 21.193 -8.474 31.778 1.00 35.63 86 TYR A C 1
ATOM 700 O O . TYR A 1 87 ? 21.922 -9.170 31.073 1.00 37.65 86 TYR A O 1
ATOM 709 N N . ALA A 1 88 ? 21.275 -8.472 33.123 1.00 36.89 87 ALA A N 1
ATOM 710 C CA . ALA A 1 88 ? 22.088 -9.465 33.840 1.00 36.44 87 ALA A CA 1
ATOM 711 C C . ALA A 1 88 ? 21.598 -9.626 35.285 1.00 37.32 87 ALA A C 1
ATOM 712 O O . ALA A 1 88 ? 20.848 -8.781 35.769 1.00 35.95 87 ALA A O 1
ATOM 714 N N . GLU A 1 89 ? 22.010 -10.715 35.945 1.00 35.76 88 GLU A N 1
ATOM 715 C CA . GLU A 1 89 ? 21.535 -11.061 37.279 1.00 35.39 88 GLU A CA 1
ATOM 716 C C . GLU A 1 89 ? 22.586 -10.707 38.331 1.00 33.84 88 GLU A C 1
ATOM 717 O O . GLU A 1 89 ? 23.810 -10.698 38.032 1.00 34.65 88 GLU A O 1
ATOM 723 N N . LEU A 1 90 ? 22.120 -10.478 39.559 1.00 34.24 89 LEU A N 1
ATOM 724 C CA . LEU A 1 90 ? 22.969 -10.387 40.751 1.00 35.34 89 LEU A CA 1
ATOM 725 C C . LEU A 1 90 ? 22.458 -11.491 41.684 1.00 32.52 89 LEU A C 1
ATOM 726 O O . LEU A 1 90 ? 21.251 -11.532 41.993 1.00 34.95 89 LEU A O 1
ATOM 731 N N . PHE A 1 91 ? 23.335 -12.422 42.049 1.00 31.94 90 PHE A N 1
ATOM 732 C CA . PHE A 1 91 ? 23.014 -13.501 43.004 1.00 33.73 90 PHE A CA 1
ATOM 733 C C . PHE A 1 91 ? 23.672 -13.211 44.368 1.00 35.29 90 PHE A C 1
ATOM 734 O O . PHE A 1 91 ? 24.879 -13.015 44.432 1.00 34.73 90 PHE A O 1
ATOM 742 N N . VAL A 1 92 ? 22.859 -13.200 45.430 1.00 34.79 91 VAL A N 1
ATOM 743 C CA . VAL A 1 92 ? 23.313 -13.170 46.845 1.00 35.76 91 VAL A CA 1
ATOM 744 C C . VAL A 1 92 ? 23.016 -14.496 47.584 1.00 36.47 91 VAL A C 1
ATOM 745 O O . VAL A 1 92 ? 21.899 -15.023 47.505 1.00 39.03 91 VAL A O 1
ATOM 749 N N . LYS A 1 93 ? 23.997 -15.019 48.319 1.00 36.56 92 LYS A N 1
ATOM 750 C CA . LYS A 1 93 ? 23.831 -16.256 49.120 1.00 37.44 92 LYS A CA 1
ATOM 751 C C . LYS A 1 93 ? 22.660 -16.154 50.110 1.00 35.26 92 LYS A C 1
ATOM 752 O O . LYS A 1 93 ? 22.529 -15.150 50.791 1.00 36.47 92 LYS A O 1
ATOM 758 N N . GLY A 1 94 ? 21.777 -17.160 50.123 1.00 36.42 93 GLY A N 1
ATOM 759 C CA . GLY A 1 94 ? 20.606 -17.179 51.033 1.00 36.36 93 GLY A CA 1
ATOM 760 C C . GLY A 1 94 ? 19.263 -16.766 50.424 1.00 38.09 93 GLY A C 1
ATOM 761 O O . GLY A 1 94 ? 18.220 -16.904 51.083 1.00 36.29 93 GLY A O 1
ATOM 762 N N . VAL A 1 95 ? 19.285 -16.260 49.184 1.00 36.66 94 VAL A N 1
ATOM 763 C CA . VAL A 1 95 ? 18.071 -15.765 48.491 1.00 39.87 94 VAL A CA 1
ATOM 764 C C .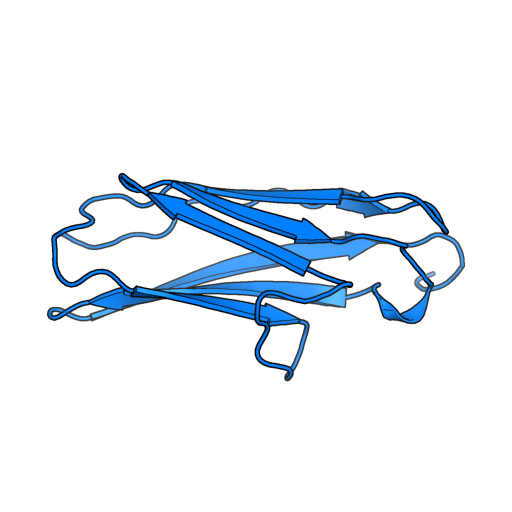 VAL A 1 95 ? 17.387 -16.817 47.603 1.00 41.99 94 VAL A C 1
ATOM 765 O O . VAL A 1 95 ? 16.278 -17.277 47.917 1.00 44.16 94 VAL A O 1
ATOM 769 N N . ARG A 1 96 ? 18.040 -17.166 46.495 1.00 41.30 95 ARG A N 1
ATOM 770 C CA . ARG A 1 96 ? 17.544 -18.196 45.566 1.00 41.79 95 ARG A CA 1
ATOM 771 C C . ARG A 1 96 ? 17.952 -19.594 46.026 1.00 42.57 95 ARG A C 1
ATOM 772 O O . ARG A 1 96 ? 19.003 -19.767 46.656 1.00 41.06 95 ARG A O 1
ATOM 780 N N . GLU A 1 97 ? 17.147 -20.593 45.664 1.00 42.20 96 GLU A N 1
ATOM 781 C CA . GLU A 1 97 ? 17.476 -21.999 45.934 1.00 43.36 96 GLU A CA 1
ATOM 782 C C . GLU A 1 97 ? 18.713 -22.411 45.126 1.00 44.61 96 GLU A C 1
ATOM 783 O O . GLU A 1 97 ? 18.950 -21.914 44.019 1.00 43.88 96 GLU A O 1
#

Sequence (97 aa):
GAMVSGQIMHAVGEEGGHVKYVCKIENYDQSTQVTWYFGVRQLENSEKYEITYEDGVAILYVKDITKLDDGTYRCKVVNDYGEDSSYAELFVKGVRE

GO terms:
  GO:0004713 protein tyrosine kinase activity (F, IDA)
  GO:0035995 detection of muscle stretch (P, IDA)
  GO:0030018 Z disc (C, IDA)
  GO:0005576 extracellular region (C, TAS)
  GO:0005829 cytosol (C, TAS)
  GO:0042802 identical protein binding (F, IPI)
  GO:0005515 protein binding (F, IPI)
  GO:0051015 actin filament binding (F, IDA)
  GO:0097493 structural molecule activity conferring elasticity (F, IDA)
  GO:0004674 protein serine/threonine kinase activity (F, IDA)
  GO:0031674 I band (C, IDA)
  GO:0005509 calcium ion binding (F, IDA)
  GO:0000794 condensed nuclear chromosome (C, IDA)
  GO:0005865 striated muscle thin filament (C, IDA)
  GO:0031430 M band (C, IDA)
  GO:0042805 actinin binding (F, IDA)
  GO:0051592 response to calcium ion (P, IDA)
  GO:0007076 mitotic chromosome condensation (P, IEP)
  GO:0097493 structural molecule activity conferring elasticity (F, TAS)
  GO:0035995 detection of muscle stretch (P, TAS)

Organism: Homo sapiens (NCBI:txid9606)

B-factor: mean 37.36, std 5.54, range [18.23, 64.41]

Solvent-accessible surface area: 6351 Å² total; per-residue (Å²): 80,46,22,77,10,20,174,14,155,110,23,106,2,137,106,60,29,114,11,112,3,62,0,132,4,89,87,90,62,169,28,17,125,26,31,2,53,25,52,152,166,132,15,132,94,68,177,53,32,101,31,62,67,126,112,1,55,0,52,0,64,0,46,97,4,62,105,155,7,23,16,56,2,78,0,50,0,55,16,112,175,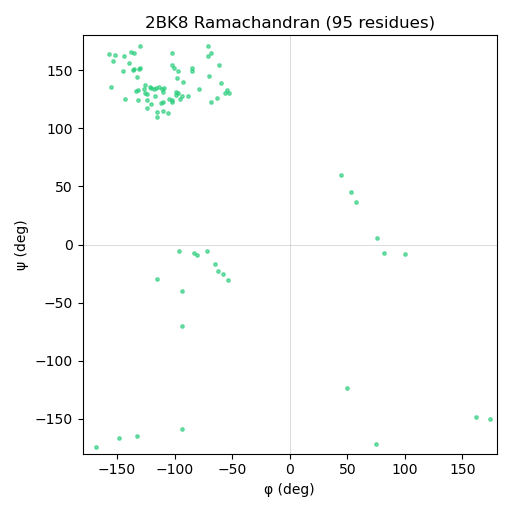37,106,46,26,14,116,2,35,0,70,7,190,65,69,114,238